Protein AF-A0A4V2B3I4-F1 (afdb_monomer_lite)

Secondary structure (DSSP, 8-state):
---------------------------HHHHHHHHHHHB-TTT-PBPEEEEEEETTTTEEEEEEE-TTT--EEEEEEEE--

pLDDT: mean 80.61, std 20.29, range [38.84, 97.44]

Radius of gyration: 20.13 Å; chains: 1; bounding box: 54×34×58 Å

Foldseek 3Di:
DDDDDDDDDDDDDDDPPPVPDDPPPDDPVRVVVCQVVQADPPPRAGWDWDWDADPVQQKIWIWTAHPPPGDTPDTDIDHRD

Sequence (81 aa):
MNTTNAQNLDLDSVDSLESSEATESLQAHQRRYMTEHSSCAMCDTKLEIRHEINKNDLKLKEEAHCPSCGIRVRSAHHLLH

Structure (mmCIF, N/CA/C/O backbone):
data_AF-A0A4V2B3I4-F1
#
_entry.id   AF-A0A4V2B3I4-F1
#
loop_
_atom_site.group_PDB
_atom_site.id
_atom_site.type_symbol
_atom_site.label_atom_id
_atom_site.label_alt_id
_atom_site.label_comp_id
_atom_site.label_asym_id
_atom_site.label_entity_id
_atom_site.label_seq_id
_atom_site.pdbx_PDB_ins_code
_atom_site.Cartn_x
_atom_site.Cartn_y
_atom_site.Cartn_z
_atom_site.occupancy
_atom_site.B_iso_or_equiv
_atom_site.auth_seq_id
_atom_site.auth_comp_id
_atom_site.auth_asym_id
_atom_site.auth_atom_id
_atom_site.pdbx_PDB_model_num
ATOM 1 N N . MET A 1 1 ? 43.506 -12.496 40.357 1.00 39.84 1 MET A N 1
ATOM 2 C CA . MET A 1 1 ? 42.169 -13.110 40.199 1.00 39.84 1 MET A CA 1
ATOM 3 C C . MET A 1 1 ? 41.283 -12.059 39.547 1.00 39.84 1 MET A C 1
ATOM 5 O O . MET A 1 1 ? 40.810 -11.166 40.223 1.00 39.84 1 MET A O 1
ATOM 9 N N . ASN A 1 2 ? 41.513 -11.846 38.256 1.00 38.84 2 ASN A N 1
ATOM 10 C CA . ASN A 1 2 ? 40.727 -12.349 37.123 1.00 38.84 2 ASN A CA 1
ATOM 11 C C . ASN A 1 2 ? 39.409 -11.591 36.928 1.00 38.84 2 ASN A C 1
ATOM 13 O O . ASN A 1 2 ? 38.384 -11.874 37.536 1.00 38.84 2 ASN A O 1
ATOM 17 N N . THR A 1 3 ? 39.543 -10.618 36.032 1.00 44.09 3 THR A N 1
ATOM 18 C CA . THR A 1 3 ? 38.552 -9.930 35.215 1.00 44.09 3 THR A CA 1
ATOM 19 C C . THR A 1 3 ? 37.471 -10.866 34.683 1.00 44.09 3 THR A C 1
ATOM 21 O O . THR A 1 3 ? 37.782 -11.848 34.006 1.00 44.09 3 THR A O 1
ATOM 24 N N . THR A 1 4 ? 36.205 -10.528 34.911 1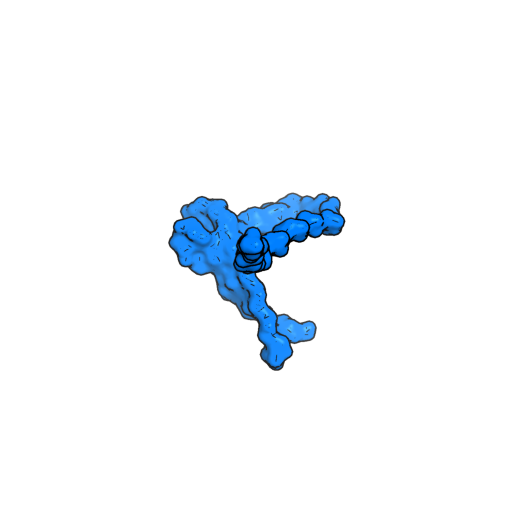.00 50.03 4 THR A N 1
ATOM 25 C CA . THR A 1 4 ? 35.084 -11.088 34.152 1.00 50.03 4 THR A CA 1
ATOM 26 C C . THR A 1 4 ? 34.780 -10.156 32.989 1.00 50.03 4 THR A C 1
ATOM 28 O O . THR A 1 4 ? 34.233 -9.069 33.137 1.00 50.03 4 THR A O 1
ATOM 31 N N . ASN A 1 5 ? 35.238 -10.613 31.832 1.00 52.44 5 ASN A N 1
ATOM 32 C CA . ASN A 1 5 ? 34.880 -10.153 30.509 1.00 52.44 5 ASN A CA 1
ATOM 33 C C . ASN A 1 5 ? 33.541 -10.822 30.156 1.00 52.44 5 ASN A C 1
ATOM 35 O O . ASN A 1 5 ? 33.442 -12.046 30.237 1.00 52.44 5 ASN A O 1
ATOM 39 N N . ALA A 1 6 ? 32.527 -10.047 29.789 1.00 50.31 6 ALA A N 1
ATOM 40 C CA . ALA A 1 6 ? 31.320 -10.561 29.154 1.00 50.31 6 ALA A CA 1
ATOM 41 C C . ALA A 1 6 ? 30.956 -9.608 28.017 1.00 50.31 6 ALA A C 1
ATOM 43 O O . ALA A 1 6 ? 30.414 -8.525 28.222 1.00 50.31 6 ALA A O 1
ATOM 44 N N . GLN A 1 7 ? 31.346 -10.021 26.817 1.00 49.28 7 GLN A N 1
ATOM 45 C CA . GLN A 1 7 ? 30.823 -9.517 25.559 1.00 49.28 7 GLN A CA 1
ATOM 46 C C . GLN A 1 7 ? 29.370 -9.989 25.431 1.00 49.28 7 GLN A C 1
ATOM 48 O O . GLN A 1 7 ? 29.107 -11.165 25.668 1.00 49.28 7 GLN A O 1
ATOM 53 N N . ASN A 1 8 ? 28.460 -9.106 25.026 1.00 51.00 8 ASN A N 1
ATOM 54 C CA . ASN A 1 8 ? 27.389 -9.450 24.094 1.00 51.00 8 ASN A CA 1
ATOM 55 C C . ASN A 1 8 ? 26.899 -8.184 23.382 1.00 51.00 8 ASN A C 1
ATOM 57 O O . ASN A 1 8 ? 26.657 -7.151 24.002 1.00 51.00 8 ASN A O 1
ATOM 61 N N . LEU A 1 9 ? 26.879 -8.302 22.058 1.00 51.81 9 LEU A N 1
ATOM 62 C CA . LEU A 1 9 ? 26.485 -7.330 21.051 1.00 51.81 9 LEU A CA 1
ATOM 63 C C . LEU A 1 9 ? 25.016 -7.572 20.701 1.00 51.81 9 LEU A C 1
ATOM 65 O O . LEU A 1 9 ? 24.706 -8.664 20.249 1.00 51.81 9 LEU A O 1
ATOM 69 N N . ASP A 1 10 ? 24.195 -6.536 20.806 1.00 45.38 10 ASP A N 1
ATOM 70 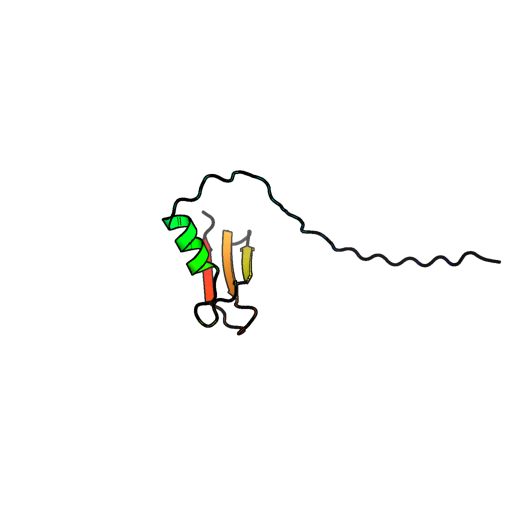C CA . ASP A 1 10 ? 22.961 -6.330 20.037 1.00 45.38 10 ASP A CA 1
ATOM 71 C C . ASP A 1 10 ? 23.029 -4.825 19.684 1.00 45.38 10 ASP A C 1
ATOM 73 O O . ASP A 1 10 ? 23.039 -3.991 20.585 1.00 45.38 10 ASP A O 1
ATOM 77 N N . LEU A 1 11 ? 23.320 -4.321 18.479 1.00 52.34 11 LEU A N 1
ATOM 78 C CA . LEU A 1 11 ? 22.894 -4.656 17.116 1.00 52.34 11 LEU A CA 1
ATOM 79 C C . LEU A 1 11 ? 21.373 -4.806 16.979 1.00 52.34 11 LEU A C 1
ATOM 81 O O . LEU A 1 11 ? 20.863 -5.901 16.811 1.00 52.34 11 LEU A O 1
ATOM 85 N N . ASP A 1 12 ? 20.658 -3.689 17.143 1.00 41.31 12 ASP A N 1
ATOM 86 C CA . ASP A 1 12 ? 19.764 -3.130 16.113 1.00 41.31 12 ASP A CA 1
ATOM 87 C C . ASP A 1 12 ? 18.847 -2.057 16.719 1.00 41.31 12 ASP A C 1
ATOM 89 O O . ASP A 1 12 ? 17.871 -2.323 17.415 1.00 41.31 12 ASP A O 1
ATOM 93 N N . SER A 1 13 ? 19.161 -0.794 16.442 1.00 44.91 13 SER A N 1
ATOM 94 C CA . SER A 1 13 ? 18.201 0.315 16.526 1.00 44.91 13 SER A CA 1
ATOM 95 C C . SER A 1 13 ? 18.534 1.332 15.438 1.00 44.91 13 SER A C 1
ATOM 97 O O . SER A 1 13 ? 18.810 2.502 15.680 1.00 44.91 13 SER A O 1
ATOM 99 N N . VAL A 1 14 ? 18.564 0.816 14.211 1.00 55.00 14 VAL A N 1
ATOM 100 C CA . VAL A 1 14 ? 18.114 1.537 13.020 1.00 55.00 14 VAL A CA 1
ATOM 101 C C . VAL A 1 14 ? 16.593 1.339 13.031 1.00 55.00 14 VAL A C 1
ATOM 103 O O . VAL A 1 14 ? 16.119 0.215 13.106 1.00 55.00 14 VAL A O 1
ATOM 106 N N . ASP A 1 15 ? 15.764 2.357 13.197 1.00 46.47 15 ASP A N 1
ATOM 107 C CA . ASP A 1 15 ? 15.472 3.310 12.142 1.00 46.47 15 ASP A CA 1
ATOM 108 C C . ASP A 1 15 ? 14.703 4.501 12.745 1.00 46.47 15 ASP A C 1
ATOM 110 O O . ASP A 1 15 ? 13.474 4.533 12.762 1.00 46.47 15 ASP A O 1
ATOM 114 N N . SER A 1 16 ? 15.424 5.483 13.289 1.00 50.16 16 SER A N 1
ATOM 115 C CA . SER A 1 16 ? 14.872 6.830 13.475 1.00 50.16 16 SER A CA 1
ATOM 116 C C . SER A 1 16 ? 15.188 7.658 12.234 1.00 50.16 16 SER A C 1
ATOM 118 O O . SER A 1 16 ? 15.883 8.670 12.310 1.00 50.16 16 SER A O 1
ATOM 120 N N . LEU A 1 17 ? 14.687 7.235 11.072 1.00 49.97 17 LEU A N 1
ATOM 121 C CA . LEU A 1 17 ? 14.483 8.140 9.946 1.00 49.97 17 LEU A CA 1
ATOM 122 C C . LEU A 1 17 ? 13.264 9.020 10.253 1.00 49.97 17 LEU A C 1
ATOM 124 O O . LEU A 1 17 ? 12.208 8.928 9.631 1.00 49.97 17 LEU A O 1
ATOM 128 N N . GLU A 1 18 ? 13.435 9.945 11.197 1.00 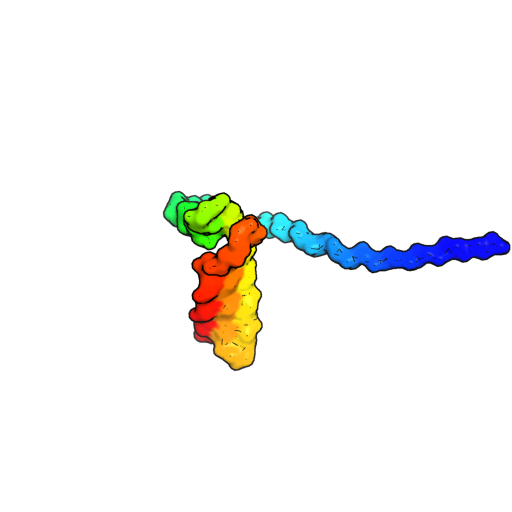53.56 18 GLU A N 1
ATOM 129 C CA . GLU A 1 18 ? 12.773 11.241 11.082 1.00 53.56 18 GLU A CA 1
ATOM 130 C C . GLU A 1 18 ? 13.426 11.960 9.893 1.00 53.56 18 GLU A C 1
ATOM 132 O O . GLU A 1 18 ? 14.293 12.824 10.048 1.00 53.56 18 GLU A O 1
ATOM 137 N N . SER A 1 19 ? 13.054 11.547 8.674 1.00 49.53 19 SER A N 1
ATOM 138 C CA . SER A 1 19 ? 13.425 12.247 7.449 1.00 49.53 19 SER A CA 1
ATOM 139 C C . SER A 1 19 ? 12.691 13.583 7.438 1.00 49.53 19 SER A C 1
ATOM 141 O O . SER A 1 19 ? 11.551 13.727 6.992 1.00 49.53 19 SER A O 1
ATOM 143 N N . SER A 1 20 ? 13.374 14.555 8.011 1.00 59.78 20 SER A N 1
ATOM 144 C CA . SER A 1 20 ? 13.083 15.971 8.011 1.00 59.78 20 SER A CA 1
ATOM 145 C C . SER A 1 20 ? 13.417 16.554 6.639 1.00 59.78 20 SER A C 1
ATOM 147 O O . SER A 1 20 ? 14.352 17.329 6.512 1.00 59.78 20 SER A O 1
ATOM 149 N N . GLU A 1 21 ? 12.662 16.203 5.593 1.00 53.75 21 GLU A N 1
ATOM 150 C CA . GLU A 1 21 ? 12.842 16.804 4.265 1.00 53.75 21 GLU A CA 1
ATOM 151 C C . GLU A 1 21 ? 11.489 17.087 3.588 1.00 53.75 21 GLU A C 1
ATOM 153 O O . GLU A 1 21 ? 10.718 16.190 3.265 1.00 53.75 21 GLU A O 1
ATOM 158 N N . ALA A 1 22 ? 11.221 18.388 3.412 1.00 53.28 22 ALA A N 1
ATOM 159 C CA . ALA A 1 22 ? 10.145 19.008 2.635 1.00 53.28 22 ALA A CA 1
ATOM 160 C C . ALA A 1 22 ? 8.695 18.654 3.029 1.00 53.28 22 ALA A C 1
ATOM 162 O O . ALA A 1 22 ? 7.980 17.951 2.317 1.00 53.28 22 ALA A O 1
ATOM 163 N N . THR A 1 23 ? 8.179 19.285 4.091 1.00 55.56 23 THR A N 1
ATOM 164 C CA . THR A 1 23 ? 6.730 19.510 4.233 1.00 55.56 23 THR A CA 1
ATOM 165 C C . THR A 1 23 ? 6.257 20.545 3.209 1.00 55.56 23 THR A C 1
ATOM 167 O O . THR A 1 23 ? 5.802 21.638 3.548 1.00 55.56 23 THR A O 1
ATOM 170 N N . GLU A 1 24 ? 6.316 20.201 1.922 1.00 65.44 24 GLU A N 1
ATOM 171 C CA . GLU A 1 24 ? 5.331 20.757 1.006 1.00 65.44 24 GLU A CA 1
ATOM 172 C C . GLU A 1 24 ? 3.957 20.417 1.590 1.00 65.44 24 GLU A C 1
ATOM 174 O O . GLU A 1 24 ? 3.663 19.265 1.923 1.00 65.44 24 GLU A O 1
ATOM 179 N N . SER A 1 25 ? 3.129 21.439 1.812 1.00 79.69 25 SER A N 1
ATOM 180 C CA . SER A 1 25 ? 1.757 21.246 2.267 1.00 79.69 25 SER A CA 1
ATOM 181 C C . SER A 1 25 ? 1.040 20.372 1.242 1.00 79.69 25 SER A C 1
ATOM 183 O O . SER A 1 25 ? 0.609 20.863 0.199 1.00 79.69 25 SER A O 1
ATOM 185 N N . LEU A 1 26 ? 0.926 19.073 1.538 1.00 82.44 26 LEU A N 1
ATOM 186 C CA . LEU A 1 26 ? 0.187 18.139 0.701 1.00 82.44 26 LEU A CA 1
ATOM 187 C C . LEU A 1 26 ? -1.196 18.727 0.422 1.00 82.44 26 LEU A C 1
ATOM 189 O O . LEU A 1 26 ? -1.881 19.215 1.324 1.00 82.44 26 LEU A O 1
ATOM 193 N N . GLN A 1 27 ? -1.630 18.695 -0.828 1.00 92.69 27 GLN A N 1
ATOM 194 C CA . GLN A 1 27 ? -2.975 19.128 -1.168 1.00 92.69 27 GLN A CA 1
ATOM 195 C C . GLN A 1 27 ? -3.999 18.205 -0.490 1.00 92.69 27 GLN A C 1
ATOM 197 O O . GLN A 1 27 ? -3.719 17.046 -0.176 1.00 92.69 27 GLN A O 1
ATOM 202 N N . ALA A 1 28 ? -5.218 18.702 -0.260 1.00 90.81 28 ALA A N 1
ATOM 203 C CA . ALA A 1 28 ? -6.251 17.941 0.450 1.00 90.81 28 ALA A CA 1
ATOM 204 C C . ALA A 1 28 ? -6.523 16.563 -0.185 1.00 90.81 28 ALA A C 1
ATOM 206 O O . ALA A 1 28 ? -6.701 15.577 0.529 1.00 90.81 28 ALA A O 1
ATOM 207 N N . HIS A 1 29 ? -6.486 16.481 -1.519 1.00 91.75 29 HIS A N 1
ATOM 208 C CA . HIS A 1 29 ? -6.687 15.230 -2.245 1.00 91.75 29 HIS A CA 1
ATOM 209 C C . HIS A 1 29 ? -5.540 14.224 -2.027 1.00 91.75 29 HIS A C 1
ATOM 211 O O . HIS A 1 29 ? -5.801 13.031 -1.915 1.00 91.75 29 HIS A O 1
ATOM 217 N N . GLN A 1 30 ? -4.293 14.694 -1.894 1.00 92.25 30 GLN A N 1
ATOM 218 C CA . GLN A 1 30 ? -3.126 13.842 -1.634 1.00 92.25 30 GLN A CA 1
ATOM 219 C C . GLN A 1 30 ? -3.192 13.243 -0.228 1.00 92.25 30 GLN A C 1
ATOM 221 O O . GLN A 1 30 ? -2.991 12.044 -0.061 1.00 92.25 30 GLN A O 1
ATOM 226 N N . ARG A 1 31 ? -3.556 14.053 0.778 1.00 90.44 31 ARG A N 1
ATOM 227 C CA . ARG A 1 31 ? -3.770 13.566 2.152 1.00 90.44 31 ARG A CA 1
ATOM 228 C C . ARG A 1 31 ? -4.849 12.493 2.207 1.00 90.44 31 ARG A C 1
ATOM 230 O O . ARG A 1 31 ? -4.632 11.442 2.798 1.00 90.44 31 ARG A O 1
ATOM 237 N N . ARG A 1 32 ? -5.989 12.749 1.560 1.00 90.38 32 ARG A N 1
ATOM 238 C CA . ARG A 1 32 ? -7.099 11.795 1.508 1.00 90.38 32 ARG A CA 1
ATOM 239 C C . ARG A 1 32 ? -6.673 10.477 0.863 1.00 90.38 32 ARG A C 1
ATOM 241 O O . ARG A 1 32 ? -6.900 9.426 1.451 1.00 90.38 32 ARG A O 1
ATOM 248 N N . TYR A 1 33 ? -5.999 10.551 -0.284 1.00 91.00 33 TYR A N 1
ATOM 249 C CA . TYR A 1 33 ? -5.460 9.377 -0.962 1.00 91.00 33 TYR A CA 1
ATOM 250 C C . TYR A 1 33 ? -4.514 8.584 -0.052 1.00 91.00 33 TYR A C 1
ATOM 252 O O . TYR A 1 33 ? -4.671 7.376 0.097 1.00 91.00 33 TYR A O 1
ATOM 260 N N . MET A 1 34 ? -3.571 9.256 0.619 1.00 90.31 34 MET A N 1
ATOM 261 C CA . MET A 1 34 ? -2.657 8.593 1.550 1.00 90.31 34 MET A CA 1
ATOM 262 C C . MET A 1 34 ? -3.406 7.885 2.677 1.00 90.31 34 MET A C 1
ATOM 264 O O . MET A 1 34 ? -3.105 6.730 2.960 1.00 90.31 34 MET A O 1
ATOM 268 N N . THR A 1 35 ? -4.387 8.534 3.307 1.00 89.94 35 THR A N 1
ATOM 269 C CA . THR A 1 35 ? -5.173 7.926 4.391 1.00 89.94 35 THR A CA 1
ATOM 270 C C . THR A 1 35 ? -5.951 6.701 3.911 1.00 89.94 35 THR A C 1
ATOM 272 O O . THR A 1 35 ? -5.863 5.647 4.541 1.00 89.94 35 THR A O 1
ATOM 275 N N . GLU A 1 36 ? -6.653 6.808 2.781 1.00 90.19 36 GLU A N 1
ATOM 276 C CA . GLU A 1 36 ? -7.458 5.716 2.215 1.00 90.19 36 GLU A CA 1
ATOM 277 C C . GLU A 1 36 ? -6.583 4.524 1.786 1.00 90.19 36 GLU A C 1
ATOM 279 O O . GLU A 1 36 ? -6.955 3.374 1.997 1.00 90.19 36 GLU A O 1
ATOM 284 N N . HIS A 1 37 ? -5.385 4.772 1.247 1.00 92.25 37 HIS A N 1
ATOM 285 C CA . HIS A 1 37 ? -4.497 3.718 0.739 1.00 92.25 37 HIS A CA 1
ATOM 286 C C . HIS A 1 37 ? -3.506 3.155 1.772 1.00 92.25 37 HIS A C 1
ATOM 288 O O . HIS A 1 37 ? -2.813 2.173 1.472 1.00 92.25 37 HIS A O 1
ATOM 294 N N . SER A 1 38 ? -3.433 3.749 2.967 1.00 94.50 38 SER A N 1
ATOM 295 C CA . SER A 1 38 ? -2.580 3.293 4.076 1.00 94.50 38 SER A CA 1
ATOM 296 C C . SER A 1 38 ? -3.353 2.669 5.238 1.00 94.50 38 SER A C 1
ATOM 298 O O . SER A 1 38 ? -2.723 2.238 6.201 1.00 94.50 38 SER A O 1
ATOM 300 N N . SER A 1 39 ? -4.681 2.566 5.145 1.00 95.75 39 SER A N 1
ATOM 301 C CA . SER A 1 39 ? -5.540 2.014 6.200 1.00 95.75 39 SER A CA 1
ATOM 302 C C . SER A 1 39 ? -6.270 0.758 5.725 1.00 95.75 39 SER A C 1
ATOM 304 O O . SER A 1 39 ? -6.618 0.614 4.554 1.00 95.75 39 SER A O 1
ATOM 306 N N . CYS A 1 40 ? -6.485 -0.189 6.632 1.00 95.31 40 CYS A N 1
ATOM 307 C CA . CYS A 1 40 ? -7.221 -1.412 6.347 1.00 95.31 40 CYS A CA 1
ATOM 308 C C . CYS A 1 40 ? -8.713 -1.126 6.170 1.00 95.31 40 CYS A C 1
ATOM 310 O O . CYS A 1 40 ? -9.358 -0.675 7.105 1.00 95.31 40 CYS A O 1
ATOM 312 N N . ALA A 1 41 ? -9.294 -1.506 5.032 1.00 92.12 41 ALA A N 1
ATOM 313 C CA . ALA A 1 41 ? -10.720 -1.297 4.758 1.00 92.12 41 ALA A CA 1
ATOM 314 C C . ALA A 1 41 ? -11.682 -2.048 5.707 1.00 92.12 41 ALA A C 1
ATOM 316 O O . ALA A 1 41 ? -12.883 -1.797 5.678 1.00 92.12 41 ALA A O 1
ATOM 317 N N . MET A 1 42 ? -11.178 -2.996 6.509 1.00 94.44 42 MET A N 1
ATOM 318 C CA . MET A 1 42 ? -11.996 -3.815 7.413 1.00 94.44 42 MET A CA 1
ATOM 319 C C . MET A 1 42 ? -11.938 -3.366 8.873 1.00 94.44 42 MET A C 1
ATOM 321 O O . MET A 1 42 ? -12.905 -3.553 9.604 1.00 94.44 42 MET A O 1
ATOM 325 N N . CYS A 1 43 ? -10.792 -2.856 9.326 1.00 95.25 43 CYS A N 1
ATOM 326 C CA . CYS A 1 43 ? -10.562 -2.538 10.740 1.00 95.25 43 CYS A CA 1
ATOM 327 C C . CYS A 1 43 ? -9.804 -1.223 10.959 1.00 9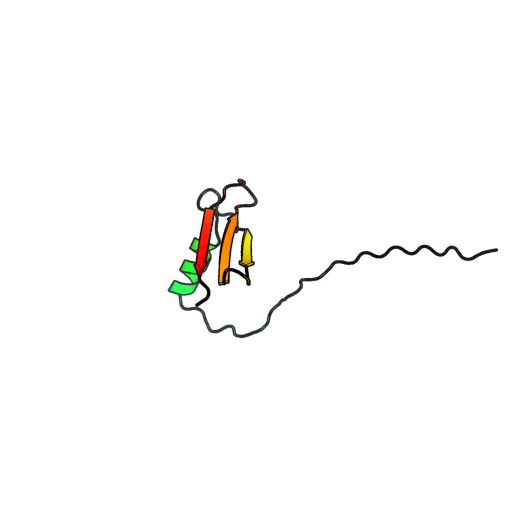5.25 43 CYS A C 1
ATOM 329 O O . CYS A 1 43 ? -9.317 -0.988 12.063 1.00 95.25 43 CYS A O 1
ATOM 331 N N . ASP A 1 44 ? -9.625 -0.422 9.905 1.00 95.12 44 ASP A N 1
ATOM 332 C CA . ASP A 1 44 ? -8.942 0.880 9.883 1.00 95.12 44 ASP A CA 1
ATOM 333 C C . ASP A 1 44 ? -7.498 0.887 10.412 1.00 95.12 44 ASP A C 1
ATOM 335 O O . ASP A 1 44 ? -6.853 1.929 10.511 1.00 95.12 44 ASP A O 1
ATOM 339 N N . THR A 1 45 ? -6.931 -0.286 10.702 1.00 97.19 45 THR A N 1
ATOM 340 C CA . THR A 1 45 ? -5.542 -0.414 11.141 1.00 97.19 45 THR A CA 1
ATOM 341 C C . THR A 1 45 ? -4.599 0.004 10.016 1.00 97.19 45 THR A C 1
ATOM 343 O O . THR A 1 45 ? -4.775 -0.420 8.870 1.00 97.19 45 THR A O 1
ATOM 346 N N . LYS A 1 46 ? -3.568 0.788 10.351 1.00 96.69 46 LYS A N 1
ATOM 347 C CA . LYS A 1 46 ? -2.516 1.187 9.410 1.00 96.69 46 LYS A CA 1
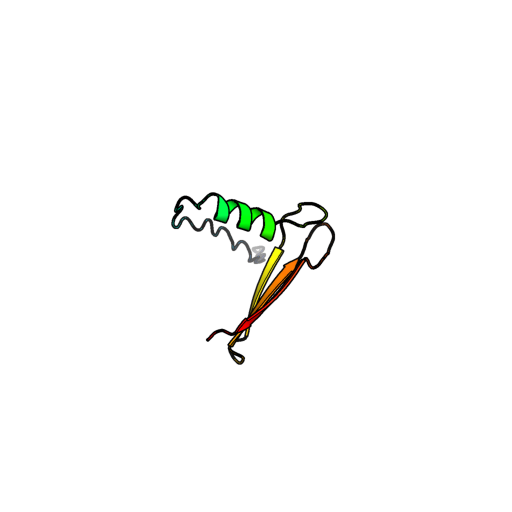ATOM 348 C C . LYS A 1 46 ? -1.852 -0.047 8.790 1.00 96.69 46 LYS A C 1
ATOM 350 O O . LYS A 1 46 ? -1.481 -0.984 9.495 1.00 96.69 46 LYS A O 1
ATOM 355 N N . LEU A 1 47 ? -1.729 -0.047 7.471 1.00 96.69 47 LEU A N 1
ATOM 356 C CA . LEU A 1 47 ? -1.150 -1.141 6.702 1.00 96.69 47 LEU A CA 1
ATOM 357 C C . LEU A 1 47 ? 0.377 -1.115 6.768 1.00 96.69 47 LEU A C 1
ATOM 359 O O . LEU A 1 47 ? 0.999 -0.054 6.714 1.00 96.69 47 LEU A O 1
ATOM 363 N N . GLU A 1 48 ? 0.972 -2.301 6.800 1.00 96.31 48 GLU A N 1
ATOM 364 C CA . GLU A 1 48 ? 2.385 -2.502 6.503 1.00 96.31 48 GLU A CA 1
ATOM 365 C C . GLU A 1 48 ? 2.551 -2.627 4.991 1.00 96.31 48 GLU A C 1
ATOM 367 O O . GLU A 1 48 ? 2.009 -3.553 4.383 1.00 96.31 48 GLU A O 1
ATOM 372 N N . ILE A 1 49 ? 3.287 -1.698 4.382 1.00 95.12 49 ILE A N 1
ATOM 373 C CA . ILE A 1 49 ? 3.553 -1.685 2.940 1.00 95.12 49 ILE A CA 1
ATOM 374 C C . ILE A 1 49 ? 5.010 -2.088 2.717 1.00 95.12 49 ILE A C 1
ATOM 376 O O . ILE A 1 49 ? 5.917 -1.489 3.294 1.00 95.12 49 ILE A O 1
ATOM 380 N N . ARG A 1 50 ? 5.236 -3.100 1.880 1.00 94.69 50 ARG A N 1
ATOM 381 C CA . ARG A 1 50 ? 6.556 -3.630 1.526 1.00 94.69 50 ARG A CA 1
ATOM 382 C C . ARG A 1 50 ? 6.791 -3.477 0.033 1.00 94.69 50 ARG A C 1
ATOM 384 O O . ARG A 1 50 ? 5.891 -3.706 -0.772 1.00 94.69 50 ARG A O 1
ATOM 391 N N . HIS A 1 51 ? 8.022 -3.124 -0.313 1.00 95.00 51 HIS A N 1
ATOM 392 C CA . HIS A 1 51 ? 8.470 -2.955 -1.686 1.00 95.00 51 HIS A CA 1
ATOM 393 C C . HIS A 1 51 ? 9.667 -3.866 -1.934 1.00 95.00 51 HIS A C 1
ATOM 395 O O . HIS A 1 51 ? 10.657 -3.805 -1.209 1.00 95.00 51 HIS A O 1
ATOM 401 N N . GLU A 1 52 ? 9.590 -4.689 -2.970 1.00 95.56 52 GLU A N 1
ATOM 402 C CA . GLU A 1 52 ? 10.679 -5.560 -3.399 1.00 95.56 52 GLU A CA 1
ATOM 403 C C . GLU A 1 52 ? 11.072 -5.197 -4.829 1.00 95.56 52 GLU A C 1
ATOM 405 O O . GLU A 1 52 ? 10.263 -5.281 -5.755 1.00 95.56 52 GLU A O 1
ATOM 410 N N . ILE A 1 53 ? 12.325 -4.781 -5.018 1.00 95.56 53 ILE A N 1
ATOM 411 C CA . ILE A 1 53 ? 12.863 -4.435 -6.335 1.00 95.56 53 ILE A CA 1
ATOM 412 C C . ILE A 1 53 ? 13.681 -5.612 -6.857 1.00 95.56 53 ILE A C 1
ATOM 414 O O . ILE A 1 53 ? 14.743 -5.936 -6.325 1.00 95.56 53 ILE A O 1
ATOM 418 N N . ASN A 1 54 ? 13.226 -6.201 -7.957 1.00 93.50 54 ASN A N 1
ATOM 419 C CA . ASN A 1 54 ? 14.010 -7.132 -8.749 1.00 93.50 54 ASN A CA 1
ATOM 420 C C . ASN A 1 54 ? 14.720 -6.361 -9.868 1.00 93.50 54 ASN A C 1
ATOM 422 O O . ASN A 1 54 ? 14.111 -5.969 -10.864 1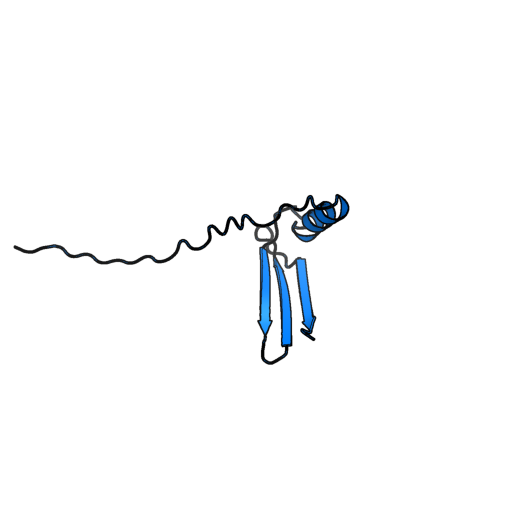.00 93.50 54 ASN A O 1
ATOM 426 N N . LYS A 1 55 ? 16.029 -6.155 -9.693 1.00 92.31 55 LYS A N 1
ATOM 427 C CA . LYS A 1 55 ? 16.877 -5.420 -10.644 1.00 92.31 55 LYS A CA 1
ATOM 428 C C . LYS A 1 55 ? 17.124 -6.182 -11.947 1.00 92.31 55 LYS A C 1
ATOM 430 O O . LYS A 1 55 ? 17.345 -5.542 -12.966 1.00 92.31 55 LYS A O 1
ATOM 435 N N . ASN A 1 56 ? 17.075 -7.514 -11.921 1.00 93.88 56 ASN A N 1
ATOM 436 C CA . ASN A 1 56 ? 17.308 -8.337 -13.110 1.00 93.88 56 ASN A CA 1
ATOM 437 C C . ASN A 1 56 ? 16.129 -8.235 -14.079 1.00 93.88 56 ASN A C 1
ATOM 439 O O . ASN A 1 56 ? 16.322 -8.110 -15.282 1.00 93.88 56 ASN A O 1
ATOM 443 N N . ASP A 1 57 ? 14.914 -8.239 -13.529 1.00 93.19 57 ASP A N 1
ATOM 444 C CA . ASP A 1 57 ? 13.681 -8.163 -14.312 1.00 93.19 57 ASP A CA 1
ATOM 445 C C . ASP A 1 57 ? 13.154 -6.734 -14.473 1.00 93.19 57 ASP A C 1
ATOM 447 O O . ASP A 1 57 ? 12.103 -6.551 -15.087 1.00 93.19 57 ASP A O 1
ATOM 451 N N . LEU A 1 58 ? 13.839 -5.744 -13.884 1.00 94.94 58 LEU A N 1
ATOM 452 C CA . LEU A 1 58 ? 13.382 -4.357 -13.788 1.00 94.94 58 LEU A CA 1
ATOM 453 C C . LEU A 1 58 ? 11.926 -4.283 -13.296 1.00 94.94 58 LEU A C 1
ATOM 455 O O . LEU A 1 58 ? 11.069 -3.639 -13.896 1.00 94.94 58 LEU A O 1
ATOM 459 N N . LYS A 1 59 ? 11.625 -4.992 -12.203 1.00 95.25 59 LYS A N 1
ATOM 460 C CA . LYS A 1 59 ? 10.281 -5.073 -11.616 1.00 95.25 59 LYS A CA 1
ATOM 461 C C . LYS A 1 59 ? 10.287 -4.591 -10.176 1.00 95.25 59 LYS A C 1
ATOM 463 O O . LYS A 1 59 ? 11.120 -5.018 -9.382 1.00 95.25 59 LYS A O 1
ATOM 468 N N . LEU A 1 60 ? 9.308 -3.767 -9.830 1.00 95.75 60 LEU A N 1
ATOM 469 C CA . LEU A 1 60 ? 8.963 -3.409 -8.460 1.00 95.75 60 LEU A CA 1
ATOM 470 C C . LEU A 1 60 ? 7.691 -4.163 -8.073 1.00 95.75 60 LEU A C 1
ATOM 472 O O . LEU A 1 60 ? 6.661 -4.030 -8.730 1.00 95.75 60 LEU A O 1
ATOM 476 N N . LYS A 1 61 ? 7.760 -4.952 -7.008 1.00 96.12 61 LYS A N 1
ATOM 477 C CA . LYS A 1 61 ? 6.605 -5.579 -6.370 1.00 96.12 61 LYS A CA 1
ATOM 478 C C . LYS A 1 61 ? 6.235 -4.762 -5.137 1.00 96.12 61 LYS A C 1
ATOM 480 O O . LYS A 1 61 ? 7.088 -4.523 -4.289 1.00 96.12 61 LYS A O 1
ATOM 485 N N . GLU A 1 62 ? 4.979 -4.355 -5.038 1.00 96.19 62 GLU A N 1
ATOM 486 C CA . GLU A 1 62 ? 4.416 -3.691 -3.864 1.00 96.19 62 GLU A CA 1
ATOM 487 C C . GLU A 1 62 ? 3.369 -4.603 -3.218 1.00 96.19 62 GLU A C 1
ATOM 489 O O . GLU A 1 62 ? 2.459 -5.090 -3.891 1.00 96.19 62 GLU A O 1
ATOM 494 N N . GLU A 1 63 ? 3.466 -4.810 -1.908 1.00 96.19 63 GLU A N 1
ATOM 495 C CA . GLU A 1 63 ? 2.471 -5.540 -1.122 1.00 96.19 63 GLU A CA 1
ATOM 496 C C . GLU A 1 63 ? 2.055 -4.742 0.111 1.00 96.19 63 GLU A C 1
ATOM 498 O O . GLU A 1 63 ? 2.896 -4.163 0.791 1.00 96.19 63 GLU A O 1
ATOM 503 N N . ALA A 1 64 ? 0.757 -4.737 0.423 1.00 96.44 64 ALA A N 1
ATOM 504 C CA . ALA A 1 64 ? 0.228 -4.129 1.641 1.00 96.44 64 ALA A CA 1
ATOM 505 C C . ALA A 1 64 ? -0.556 -5.154 2.465 1.00 96.44 64 ALA A C 1
ATOM 507 O O . ALA A 1 64 ? -1.483 -5.798 1.959 1.00 96.44 64 ALA A O 1
ATOM 508 N N . HIS A 1 65 ? -0.210 -5.265 3.744 1.00 97.31 65 HIS A N 1
ATOM 509 C CA . HIS A 1 65 ? -0.793 -6.210 4.691 1.00 97.31 65 HIS A CA 1
ATOM 510 C C . HIS A 1 65 ? -1.343 -5.492 5.921 1.00 97.31 65 HIS A C 1
ATOM 512 O O . HIS A 1 65 ? -0.759 -4.523 6.402 1.00 97.31 65 HIS A O 1
ATOM 518 N N . CYS A 1 66 ? -2.470 -5.972 6.446 1.00 97.44 66 CYS A N 1
ATOM 519 C CA . CYS A 1 66 ? -2.974 -5.506 7.730 1.00 97.44 66 CYS A CA 1
ATOM 520 C C . CYS A 1 66 ? -2.375 -6.350 8.868 1.00 97.44 66 CYS A C 1
ATOM 522 O O . CYS A 1 66 ? -2.656 -7.550 8.920 1.00 97.44 66 CYS A O 1
ATOM 524 N N . PRO A 1 67 ? -1.629 -5.752 9.814 1.00 97.19 67 PRO A N 1
ATOM 525 C CA . PRO A 1 67 ? -1.047 -6.497 10.931 1.00 97.19 67 PRO A CA 1
ATOM 526 C C . PRO A 1 67 ? -2.089 -6.937 11.971 1.00 97.19 67 PRO A C 1
ATOM 528 O O . PRO A 1 67 ? -1.836 -7.853 12.743 1.00 97.19 67 PRO A O 1
ATOM 531 N N . SER A 1 68 ? -3.271 -6.307 11.996 1.00 97.25 68 SER A N 1
ATOM 532 C CA . SER A 1 68 ? -4.325 -6.626 12.967 1.00 97.25 68 SER A CA 1
ATOM 533 C C . SER A 1 68 ? -5.188 -7.814 12.537 1.00 97.25 68 SER A C 1
ATOM 535 O O . SER A 1 68 ? -5.363 -8.754 13.306 1.00 97.25 68 SER A O 1
ATOM 537 N N . CYS A 1 69 ? -5.728 -7.796 11.314 1.00 96.19 69 CYS A N 1
ATOM 538 C CA . CYS A 1 69 ? -6.638 -8.844 10.838 1.00 96.19 69 CYS A CA 1
ATOM 539 C C . CYS A 1 69 ? -5.999 -9.816 9.832 1.00 96.19 69 CYS A C 1
ATOM 541 O O . CYS A 1 69 ? -6.662 -10.745 9.377 1.00 96.19 69 CYS A O 1
ATOM 543 N N . GLY A 1 70 ? -4.727 -9.613 9.471 1.00 93.88 70 GLY A N 1
ATOM 544 C CA . GLY A 1 70 ? -3.943 -10.528 8.634 1.00 93.88 70 GLY A CA 1
ATOM 545 C C . GLY A 1 70 ? -4.276 -10.503 7.140 1.00 93.88 70 GLY A C 1
ATOM 546 O O . GLY A 1 70 ? -3.671 -11.244 6.365 1.00 93.88 70 GLY A O 1
ATOM 547 N N . ILE A 1 71 ? -5.220 -9.665 6.701 1.00 94.62 71 ILE A N 1
ATOM 548 C CA . ILE A 1 71 ? -5.601 -9.607 5.288 1.00 94.62 71 ILE A CA 1
ATOM 549 C C . ILE A 1 71 ? -4.503 -8.948 4.445 1.00 94.62 71 ILE A C 1
ATOM 551 O O . ILE A 1 71 ? -3.878 -7.963 4.847 1.00 94.62 71 ILE A O 1
ATOM 555 N N . ARG A 1 72 ? -4.309 -9.467 3.232 1.00 93.56 72 ARG A N 1
ATOM 556 C CA . ARG A 1 72 ? -3.528 -8.800 2.187 1.00 93.56 72 ARG A CA 1
ATOM 557 C C . ARG A 1 72 ? -4.448 -7.852 1.426 1.00 93.56 72 ARG A C 1
ATOM 559 O O . ARG A 1 72 ? -5.368 -8.309 0.754 1.00 93.56 72 ARG A O 1
ATOM 566 N N . VAL A 1 73 ? -4.198 -6.551 1.540 1.00 92.19 73 VAL A N 1
ATOM 567 C CA . VAL A 1 73 ? -5.046 -5.497 0.958 1.00 92.19 73 VAL A CA 1
ATOM 568 C C . VAL A 1 73 ? -4.618 -5.146 -0.464 1.00 92.19 73 VAL A C 1
ATOM 570 O O . VAL A 1 73 ? -5.461 -4.837 -1.301 1.00 92.19 73 VAL A O 1
ATOM 573 N N . ARG A 1 74 ? -3.315 -5.208 -0.762 1.00 93.62 74 ARG A N 1
ATOM 574 C CA . ARG A 1 74 ? -2.772 -4.819 -2.071 1.00 93.62 74 ARG A CA 1
ATOM 575 C C . ARG A 1 74 ? -1.614 -5.720 -2.484 1.00 93.62 74 ARG A C 1
ATOM 577 O O . ARG A 1 74 ? -0.820 -6.128 -1.641 1.00 93.62 74 ARG A O 1
ATOM 584 N N . SER A 1 75 ? -1.544 -6.021 -3.778 1.00 95.06 75 SER A N 1
ATOM 585 C CA . SER A 1 75 ? -0.415 -6.680 -4.436 1.00 95.06 75 SER A CA 1
ATOM 586 C C . SER A 1 75 ? -0.332 -6.142 -5.863 1.00 95.06 75 SER A C 1
ATOM 588 O O . SER A 1 75 ? -1.260 -6.339 -6.649 1.00 95.06 75 SER A O 1
ATOM 590 N N . ALA A 1 76 ? 0.722 -5.388 -6.163 1.00 94.31 76 ALA A N 1
ATOM 591 C CA . ALA A 1 76 ? 0.923 -4.733 -7.448 1.00 94.31 76 ALA A CA 1
ATOM 592 C C . ALA A 1 76 ? 2.337 -4.997 -7.974 1.00 94.31 76 ALA A C 1
ATOM 594 O O . ALA A 1 76 ? 3.288 -5.155 -7.209 1.00 94.31 76 ALA A O 1
ATOM 595 N N . HIS A 1 77 ? 2.462 -5.046 -9.298 1.00 94.81 77 HIS A N 1
ATOM 596 C CA . HIS A 1 77 ? 3.735 -5.190 -9.989 1.00 94.81 77 HIS A CA 1
ATOM 597 C C . HIS A 1 77 ? 3.894 -4.042 -10.981 1.00 94.81 77 HIS A C 1
ATOM 599 O O . HIS A 1 77 ? 3.033 -3.833 -11.836 1.00 94.81 77 HIS A O 1
ATOM 605 N N . HIS A 1 78 ? 5.009 -3.330 -10.884 1.00 94.12 78 HIS A N 1
ATOM 606 C CA . HIS A 1 78 ? 5.364 -2.218 -11.753 1.00 94.12 78 HIS A CA 1
ATOM 607 C C . HIS A 1 78 ? 6.624 -2.570 -12.539 1.00 94.12 78 HIS A C 1
ATOM 609 O O . HIS A 1 78 ? 7.565 -3.145 -11.990 1.00 94.12 78 HIS A O 1
ATOM 615 N N . LEU A 1 79 ? 6.638 -2.232 -13.826 1.00 94.31 79 LEU A N 1
ATOM 616 C CA . LEU A 1 79 ? 7.845 -2.287 -14.644 1.00 94.31 79 LEU A CA 1
ATOM 617 C C . LEU A 1 79 ? 8.637 -0.995 -14.435 1.00 94.31 79 LEU A C 1
ATOM 619 O O . LEU A 1 79 ? 8.071 0.097 -14.469 1.00 94.31 79 LEU A O 1
ATOM 623 N N . LEU A 1 80 ? 9.936 -1.136 -14.207 1.00 90.19 80 LEU A N 1
ATOM 624 C CA . LEU A 1 80 ? 10.896 -0.047 -14.108 1.00 90.19 80 LEU A CA 1
ATOM 625 C C . LEU A 1 80 ? 11.453 0.178 -15.521 1.00 90.19 80 LEU A C 1
ATOM 627 O O . LEU A 1 80 ? 12.359 -0.531 -15.951 1.00 90.19 80 LEU A O 1
ATOM 631 N N . HIS A 1 81 ? 10.827 1.085 -16.271 1.00 75.94 81 HIS A N 1
ATOM 632 C CA . HIS A 1 81 ? 11.269 1.491 -17.610 1.00 75.94 81 HIS A CA 1
ATOM 633 C C . HIS A 1 81 ? 12.312 2.605 -17.552 1.00 75.94 81 HIS A C 1
ATOM 635 O O . HIS A 1 81 ? 12.200 3.465 -16.649 1.00 75.94 81 HIS A O 1
#